Protein AF-A0AAV2B392-F1 (afdb_monomer)

Solvent-accessible surface area (backbone atoms only — not comparable to full-atom values): 10094 Å² total; per-residue (Å²): 134,86,80,81,65,95,73,84,57,87,88,79,49,92,81,76,78,82,70,70,43,61,74,59,62,64,94,69,47,50,81,73,65,43,85,80,68,90,78,83,74,73,86,60,65,37,68,42,51,32,56,88,44,67,8,27,30,32,34,44,21,44,73,47,69,46,100,88,68,52,75,42,79,40,32,38,34,47,72,41,60,88,79,27,23,37,10,37,80,78,75,41,67,31,43,69,46,77,12,46,47,47,91,55,29,72,81,33,52,72,46,34,63,33,76,74,65,49,100,86,48,63,71,65,54,73,67,55,52,51,55,45,52,75,56,19,82,59,53,72,92,67,75,71,72,78,79,72,74,75,73,93,71,75,80,78,78,84,80,129

Foldseek 3Di:
DDPPDPPPDPPPDPVVPAEPAQPVEDPPVCVAQNDDDSPDDDPDAFKAQDLVSQQQKIKGWDWDQDPVRDTGIYIHMYGDDHQWGQALLVRDTDHLQAHQGSVCSVVSPVLRVQVPPDDPGDSDDPVSVVVSQVRRNNDDPPDPPPPPDPPPDPDDDDDD

Organism: NCBI:txid280406

Radius of gyrat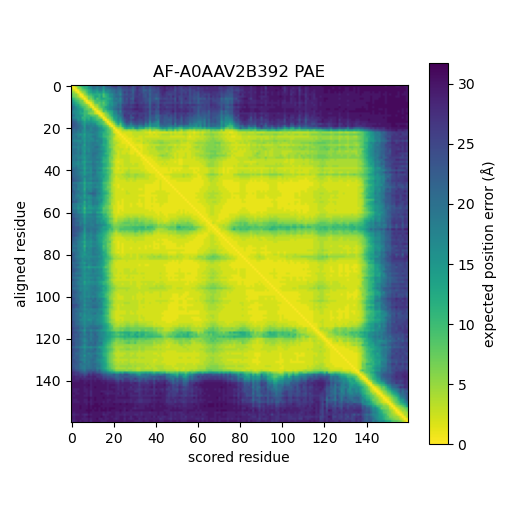ion: 20.26 Å; Cα contacts (8 Å, |Δi|>4): 218; chains: 1; bounding box: 54×61×40 Å

Secondary structure (DSSP, 8-state):
-----TTS-TTS-TT--S-SSTT-PPTTTHHHH-SPP------SSEEEE-GGGTTSEEEEEEEEEPTTS-EEEEEEEEEPPTTEEEETTTTEEEETTTSPPGGGGGGGGGGGGGTSS-TT--S--HHHHHHHHHH-TT-----PPP-PPPP--PPPPPP-

Nearest PDB structures (foldseek):
  4m03-assembly1_A-2  TM=5.269E-01  e=1.936E+00  Staphylococcus aureus subsp. aureus NCTC 8325
  3bfk-assembly2_B  TM=4.677E-01  e=1.306E+00  Plasmodium falciparum 3D7
  7y1c-assembly1_Y  TM=5.660E-01  e=5.535E+00  Klebsiella phage Kp9
  8i4m-assembly1_D  TM=5.700E-01  e=3.986E+00  Prochlorococcus phage P-SCSP1u

Mean predicted aligned error: 11.77 Å

Structure (mmCIF, N/CA/C/O backbone):
data_AF-A0AAV2B392-F1
#
_entry.id   AF-A0AAV2B392-F1
#
loop_
_atom_site.group_PDB
_atom_site.id
_atom_site.type_symbol
_atom_site.label_atom_id
_atom_site.label_alt_id
_atom_site.label_comp_id
_atom_site.label_asym_id
_atom_site.label_entity_id
_atom_site.label_seq_id
_atom_site.pdbx_PDB_ins_code
_atom_site.Cartn_x
_atom_site.Cartn_y
_atom_site.Cartn_z
_atom_site.occupancy
_atom_site.B_iso_or_equiv
_atom_site.auth_seq_id
_atom_site.auth_comp_id
_atom_site.auth_asym_id
_atom_site.auth_atom_id
_atom_site.pdbx_PDB_model_num
ATOM 1 N N . MET A 1 1 ? 22.225 -15.043 20.108 1.00 35.84 1 MET A N 1
ATOM 2 C CA . MET A 1 1 ? 22.487 -15.921 18.951 1.00 35.84 1 MET A CA 1
ATOM 3 C C . MET A 1 1 ? 22.452 -15.028 17.728 1.00 35.84 1 MET A C 1
ATOM 5 O O . MET A 1 1 ? 21.390 -14.537 17.383 1.00 35.84 1 MET A O 1
ATOM 9 N N . VAL A 1 2 ? 23.623 -14.676 17.201 1.00 38.44 2 VAL A N 1
ATOM 10 C CA . VAL A 1 2 ? 23.759 -13.767 16.055 1.00 38.44 2 VAL A CA 1
ATOM 11 C C . VAL A 1 2 ? 23.316 -14.545 14.821 1.00 38.44 2 VAL A C 1
ATOM 13 O O . VAL A 1 2 ? 23.961 -15.525 14.459 1.00 38.44 2 VAL A O 1
ATOM 16 N N . SER A 1 3 ? 22.187 -14.160 14.226 1.00 40.28 3 SER A N 1
ATOM 17 C CA . SER A 1 3 ? 21.763 -14.710 12.940 1.00 40.28 3 SER A CA 1
ATOM 18 C C . SER A 1 3 ? 22.701 -14.154 11.872 1.00 40.28 3 SER A C 1
ATOM 20 O O . SER A 1 3 ? 22.656 -12.973 11.524 1.00 40.28 3 SER A O 1
ATOM 22 N N . SER A 1 4 ? 23.634 -14.988 11.427 1.00 44.91 4 SER A N 1
ATOM 23 C CA . SER A 1 4 ? 24.522 -14.717 10.305 1.00 44.91 4 SER A CA 1
ATOM 24 C C . SER A 1 4 ? 23.687 -14.633 9.026 1.00 44.91 4 SER A C 1
ATOM 26 O O . SER A 1 4 ? 23.294 -15.657 8.467 1.00 44.91 4 SER A O 1
ATOM 28 N N . HIS A 1 5 ? 23.393 -13.414 8.577 1.00 56.97 5 HIS A N 1
ATOM 29 C CA . HIS A 1 5 ? 22.707 -13.184 7.311 1.00 56.97 5 HIS A CA 1
ATOM 30 C C . HIS A 1 5 ? 23.675 -13.460 6.144 1.00 56.97 5 HIS A C 1
ATOM 32 O O . HIS A 1 5 ? 24.751 -12.860 6.093 1.00 56.97 5 HIS A O 1
ATOM 38 N N . PRO A 1 6 ? 23.325 -14.336 5.185 1.00 48.88 6 PRO A N 1
ATOM 39 C CA . PRO A 1 6 ? 24.245 -14.789 4.139 1.00 48.88 6 PRO A CA 1
ATOM 40 C C . PRO A 1 6 ? 24.540 -13.770 3.018 1.00 48.88 6 PRO A C 1
ATOM 42 O O . PRO A 1 6 ? 25.244 -14.123 2.079 1.00 48.88 6 PRO A O 1
ATOM 45 N N . CYS A 1 7 ? 24.061 -12.521 3.094 1.00 54.53 7 CYS A N 1
ATOM 46 C CA . CYS A 1 7 ? 24.313 -11.495 2.064 1.00 54.53 7 CYS A CA 1
ATOM 47 C C . CYS A 1 7 ? 25.076 -10.250 2.578 1.00 54.53 7 CYS A C 1
ATOM 49 O O . CYS A 1 7 ? 25.013 -9.197 1.950 1.00 54.53 7 CYS A O 1
ATOM 51 N N . SER A 1 8 ? 25.824 -10.336 3.687 1.00 53.12 8 SER A N 1
ATOM 52 C CA . SER A 1 8 ? 26.602 -9.181 4.183 1.00 53.12 8 SER A CA 1
ATOM 53 C C . SER A 1 8 ? 27.866 -8.864 3.363 1.00 53.12 8 SER A C 1
ATOM 55 O O . SER A 1 8 ? 28.439 -7.792 3.548 1.00 53.12 8 SER A O 1
ATOM 57 N N . ASP A 1 9 ? 28.308 -9.755 2.467 1.00 49.66 9 ASP A N 1
ATOM 58 C CA . ASP A 1 9 ? 29.516 -9.553 1.658 1.00 49.66 9 ASP A CA 1
ATOM 59 C C . ASP A 1 9 ? 29.212 -9.659 0.155 1.00 49.66 9 ASP A C 1
ATOM 61 O O . ASP A 1 9 ? 28.998 -10.739 -0.399 1.00 49.66 9 ASP A O 1
ATOM 65 N N . ARG A 1 10 ? 29.198 -8.499 -0.513 1.00 52.97 10 ARG A N 1
ATOM 66 C CA . ARG A 1 10 ? 28.953 -8.358 -1.958 1.00 52.97 10 ARG A CA 1
ATOM 67 C C . ARG A 1 10 ? 30.084 -8.911 -2.831 1.00 52.97 10 ARG A C 1
ATOM 69 O O . ARG A 1 10 ? 29.907 -8.984 -4.042 1.00 52.97 10 ARG A O 1
ATOM 76 N N . SER A 1 11 ? 31.228 -9.276 -2.253 1.00 52.81 11 SER A N 1
ATOM 77 C CA . SER A 1 11 ? 32.405 -9.719 -3.007 1.00 52.81 11 SER A CA 1
ATOM 78 C C . SER A 1 11 ? 32.416 -11.230 -3.294 1.00 52.81 11 SER A C 1
ATOM 80 O O . SER A 1 11 ? 33.125 -11.679 -4.191 1.00 52.81 11 SER A O 1
ATOM 82 N N . LEU A 1 12 ? 31.628 -12.035 -2.564 1.00 53.19 12 LEU A N 1
ATOM 83 C CA . LEU A 1 12 ? 31.823 -13.494 -2.517 1.00 53.19 12 LEU A CA 1
ATOM 84 C C . LEU A 1 12 ? 30.704 -14.351 -3.129 1.00 53.19 12 LEU A C 1
ATOM 86 O O . LEU A 1 12 ? 30.876 -15.568 -3.201 1.00 53.19 12 LEU A O 1
ATOM 90 N N . ASN A 1 13 ? 29.579 -13.784 -3.585 1.00 48.34 13 ASN A N 1
ATOM 91 C CA . ASN A 1 13 ? 28.510 -14.601 -4.171 1.00 48.34 13 ASN A CA 1
ATOM 92 C C . ASN A 1 13 ? 27.731 -13.889 -5.300 1.00 48.34 13 ASN A C 1
ATOM 94 O O . ASN A 1 13 ? 26.877 -13.047 -5.009 1.00 48.34 13 ASN A O 1
ATOM 98 N N . PRO A 1 14 ? 27.953 -14.245 -6.584 1.00 50.75 14 PRO A N 1
ATOM 99 C CA . PRO A 1 14 ? 27.217 -13.669 -7.714 1.00 50.75 14 PRO A CA 1
ATOM 100 C C . PRO A 1 14 ? 25.726 -14.061 -7.731 1.00 50.75 14 PRO A C 1
ATOM 102 O O . PRO A 1 14 ? 24.977 -13.580 -8.571 1.00 50.75 14 PRO A O 1
ATOM 105 N N . PHE A 1 15 ? 25.268 -14.898 -6.790 1.00 47.56 15 PHE A N 1
ATOM 106 C CA . PHE A 1 15 ? 23.858 -15.259 -6.627 1.00 47.56 15 PHE A CA 1
ATOM 107 C C . PHE A 1 15 ? 23.066 -14.369 -5.631 1.00 47.56 15 PHE A C 1
ATOM 109 O O . PHE A 1 15 ? 21.850 -14.518 -5.567 1.00 47.56 15 PHE A O 1
ATOM 116 N N . CYS A 1 16 ? 23.667 -13.409 -4.897 1.00 53.59 16 CYS A N 1
ATOM 117 C CA . CYS A 1 16 ? 22.912 -12.399 -4.098 1.00 53.59 16 CYS A CA 1
ATOM 118 C C . CYS A 1 16 ? 22.484 -11.181 -4.960 1.00 53.59 16 CYS A C 1
ATOM 120 O O . CYS A 1 16 ? 22.471 -10.049 -4.474 1.00 53.59 16 CYS A O 1
ATOM 122 N N . GLN A 1 17 ? 22.180 -11.362 -6.252 1.00 51.84 17 GLN A N 1
ATOM 123 C CA . GLN A 1 17 ? 22.000 -10.231 -7.176 1.00 51.84 17 GLN A CA 1
ATOM 124 C C . GLN A 1 17 ? 20.569 -9.688 -7.305 1.00 51.84 17 GLN A C 1
ATOM 126 O O . GLN A 1 17 ? 20.397 -8.642 -7.917 1.00 51.84 17 GLN A O 1
ATOM 131 N N . SER A 1 18 ? 19.584 -10.273 -6.620 1.00 53.09 18 SER A N 1
ATOM 132 C CA . SER A 1 18 ? 18.212 -9.750 -6.586 1.00 53.09 18 SER A CA 1
ATOM 133 C C . SER A 1 18 ? 17.618 -9.853 -5.197 1.00 53.09 18 SER A C 1
ATOM 135 O O . SER A 1 18 ? 17.112 -10.914 -4.870 1.00 53.09 18 SER A O 1
ATOM 137 N N . LYS A 1 19 ? 17.717 -8.792 -4.384 1.00 51.41 19 LYS A N 1
ATOM 138 C CA . LYS A 1 19 ? 16.802 -8.397 -3.281 1.00 51.41 19 LYS A CA 1
ATOM 139 C C . LYS A 1 19 ? 17.373 -7.134 -2.632 1.00 51.41 19 LYS A C 1
ATOM 141 O O . LYS A 1 19 ? 17.971 -7.203 -1.562 1.00 51.41 19 LYS A O 1
ATOM 146 N N . ARG A 1 20 ? 17.281 -5.969 -3.274 1.00 60.00 20 ARG A N 1
ATOM 147 C CA . ARG A 1 20 ? 17.678 -4.735 -2.573 1.00 60.00 20 ARG A CA 1
ATOM 148 C C . ARG A 1 20 ? 16.515 -4.273 -1.686 1.00 60.00 20 ARG A C 1
ATOM 150 O O . ARG A 1 20 ? 15.473 -3.935 -2.224 1.00 60.00 20 ARG A O 1
ATOM 157 N N . ALA A 1 21 ? 16.741 -4.277 -0.366 1.00 71.44 21 ALA A N 1
ATOM 158 C CA . ALA A 1 21 ? 15.901 -3.774 0.734 1.00 71.44 21 ALA A CA 1
ATOM 159 C C . ALA A 1 21 ? 14.660 -4.574 1.190 1.00 71.44 21 ALA A C 1
ATOM 161 O O . ALA A 1 21 ? 13.877 -4.079 2.008 1.00 71.44 21 ALA A O 1
ATOM 162 N N . ALA A 1 22 ? 14.476 -5.825 0.754 1.00 83.31 22 ALA A N 1
ATOM 163 C CA . ALA A 1 22 ? 13.409 -6.665 1.301 1.00 83.31 22 ALA A CA 1
ATOM 164 C C . ALA A 1 22 ? 13.651 -6.924 2.801 1.00 83.31 22 ALA A C 1
ATOM 166 O O . ALA A 1 22 ? 14.589 -7.623 3.172 1.00 83.31 22 ALA A O 1
ATOM 167 N N . TYR A 1 23 ? 12.780 -6.365 3.641 1.00 91.19 23 TYR A N 1
ATOM 168 C CA . TYR A 1 23 ? 12.846 -6.402 5.108 1.00 91.19 23 TYR A CA 1
ATOM 169 C C . TYR A 1 23 ? 14.095 -5.743 5.726 1.00 91.19 23 TYR A C 1
ATOM 171 O O . TYR A 1 23 ? 14.398 -5.985 6.891 1.00 91.19 23 TYR A O 1
ATOM 179 N N . GLU A 1 24 ? 14.784 -4.861 4.994 1.00 91.44 24 GLU A N 1
ATOM 180 C CA . GLU A 1 24 ? 15.773 -3.946 5.585 1.00 91.44 24 GLU A CA 1
ATOM 181 C C . GLU A 1 24 ? 15.031 -2.793 6.284 1.00 91.44 24 GLU A C 1
ATOM 183 O O . GLU A 1 24 ? 14.801 -1.732 5.705 1.00 91.44 24 GLU A O 1
ATOM 188 N N . LEU A 1 25 ? 14.581 -3.034 7.517 1.00 91.56 25 LEU A N 1
ATOM 189 C CA . LEU A 1 25 ? 13.868 -2.050 8.336 1.00 91.56 25 LEU A CA 1
ATOM 190 C C . LEU A 1 25 ? 14.845 -1.191 9.166 1.00 91.56 25 LEU A C 1
ATOM 192 O O . LEU A 1 25 ? 15.986 -1.603 9.380 1.00 91.56 25 LEU A O 1
ATOM 196 N N . PRO A 1 26 ? 14.424 -0.005 9.652 1.00 91.06 26 PRO A N 1
ATOM 197 C CA . PRO A 1 26 ? 15.242 0.809 10.550 1.00 91.06 26 PRO A CA 1
ATOM 198 C C . PRO A 1 26 ? 15.617 0.073 11.842 1.00 91.06 26 PRO A C 1
ATOM 200 O O . PRO A 1 26 ? 14.830 -0.726 12.353 1.00 91.06 26 PRO A O 1
ATOM 203 N N . ASP A 1 27 ? 16.772 0.410 12.418 1.00 91.06 27 ASP A N 1
ATOM 204 C CA . ASP A 1 27 ? 17.210 -0.149 13.700 1.00 91.06 27 ASP A CA 1
ATOM 205 C C . ASP A 1 27 ? 16.144 0.049 14.791 1.00 91.06 27 ASP A C 1
ATOM 207 O O . ASP A 1 27 ? 15.671 1.163 15.036 1.00 91.06 27 ASP A O 1
ATOM 211 N N . GLY A 1 28 ? 15.778 -1.041 15.469 1.00 88.69 28 GLY A N 1
ATOM 212 C CA . GLY A 1 28 ? 14.771 -1.031 16.528 1.00 88.69 28 GLY A CA 1
ATOM 213 C C . GLY A 1 28 ? 13.325 -1.092 16.032 1.00 88.69 28 GLY A C 1
ATOM 214 O O . GLY A 1 28 ? 12.413 -0.927 16.845 1.00 88.69 28 GLY A O 1
ATOM 215 N N . ALA A 1 29 ? 13.088 -1.354 14.742 1.00 91.38 29 ALA A N 1
ATOM 216 C CA . ALA A 1 29 ? 11.758 -1.613 14.193 1.00 91.38 29 ALA A CA 1
ATOM 217 C C . ALA A 1 29 ? 10.983 -2.673 14.994 1.00 91.38 29 ALA A C 1
ATOM 219 O O . ALA A 1 29 ? 9.783 -2.524 15.227 1.00 91.38 29 ALA A O 1
ATOM 220 N N . GLU A 1 30 ? 11.673 -3.696 15.499 1.00 90.12 30 GLU A N 1
ATOM 221 C CA . GLU A 1 30 ? 11.106 -4.800 16.278 1.00 90.12 30 GLU A CA 1
ATOM 222 C C . GLU A 1 30 ? 10.447 -4.333 17.584 1.00 90.12 30 GLU A C 1
ATOM 224 O O . GLU A 1 30 ? 9.584 -5.026 18.122 1.00 90.12 30 GLU A O 1
ATOM 229 N N . LEU A 1 31 ? 10.806 -3.148 18.094 1.00 91.50 31 LEU A N 1
ATOM 230 C CA . LEU A 1 31 ? 10.152 -2.543 19.260 1.00 91.50 31 LEU A CA 1
ATOM 231 C C . LEU A 1 31 ? 8.716 -2.097 18.957 1.00 91.50 31 LEU A C 1
ATOM 233 O O . LEU A 1 31 ? 7.913 -1.965 19.879 1.00 91.50 31 LEU A O 1
ATOM 237 N N . ILE A 1 32 ? 8.404 -1.843 17.685 1.00 91.06 32 ILE A N 1
ATOM 238 C CA . ILE A 1 32 ? 7.090 -1.390 17.219 1.00 91.06 32 ILE A CA 1
ATOM 239 C C . ILE A 1 32 ? 6.330 -2.548 16.572 1.00 91.06 32 ILE A C 1
ATOM 241 O O . ILE A 1 32 ? 5.165 -2.767 16.903 1.00 91.06 32 ILE A O 1
ATOM 245 N N . VAL A 1 33 ? 6.981 -3.288 15.668 1.00 92.81 33 VAL A N 1
ATOM 246 C CA . VAL A 1 33 ? 6.326 -4.336 14.863 1.00 92.81 33 VAL A CA 1
ATOM 247 C C . VAL A 1 33 ? 6.441 -5.740 15.464 1.00 92.81 33 VAL A C 1
ATOM 249 O O . VAL A 1 33 ? 5.804 -6.680 14.995 1.00 92.81 33 VAL A O 1
ATOM 252 N N . GLY A 1 34 ? 7.250 -5.912 16.511 1.00 92.62 34 GLY A N 1
ATOM 253 C CA . GLY A 1 34 ? 7.511 -7.219 17.104 1.00 92.62 34 GLY A CA 1
ATOM 254 C C . GLY A 1 34 ? 8.361 -8.122 16.207 1.00 92.62 34 GLY A C 1
ATOM 255 O O . GLY A 1 34 ? 9.244 -7.669 15.479 1.00 92.62 34 GLY A O 1
ATOM 256 N N . ALA A 1 35 ? 8.125 -9.432 16.300 1.00 92.25 35 ALA A N 1
ATOM 257 C CA . ALA A 1 35 ? 8.844 -10.422 15.506 1.00 92.25 35 ALA A CA 1
ATOM 258 C C . ALA A 1 35 ? 8.358 -10.413 14.048 1.00 92.25 35 ALA A C 1
ATOM 260 O O . ALA A 1 35 ? 7.200 -10.725 13.780 1.00 92.25 35 ALA A O 1
ATOM 261 N N . VAL A 1 36 ? 9.267 -10.113 13.119 1.00 93.62 36 VAL A N 1
ATOM 262 C CA . VAL A 1 36 ? 8.958 -9.978 11.690 1.00 93.62 36 VAL A CA 1
ATOM 263 C C . VAL A 1 36 ? 8.966 -11.329 10.974 1.00 93.62 36 VAL A C 1
ATOM 265 O O . VAL A 1 36 ? 9.935 -12.088 11.052 1.00 93.62 36 VAL A O 1
ATOM 268 N N . ARG A 1 37 ? 7.904 -11.610 10.215 1.00 93.25 37 ARG A N 1
ATOM 269 C CA . ARG A 1 37 ? 7.817 -12.725 9.261 1.00 93.25 37 ARG A CA 1
ATOM 270 C C . ARG A 1 37 ? 8.296 -12.281 7.884 1.00 93.25 37 ARG A C 1
ATOM 272 O O . ARG A 1 37 ? 7.765 -11.332 7.329 1.00 93.25 37 ARG A O 1
ATOM 279 N N . THR A 1 38 ? 9.273 -12.972 7.304 1.00 93.75 38 THR A N 1
ATOM 280 C CA . THR A 1 38 ? 9.893 -12.581 6.023 1.00 93.75 38 THR A CA 1
ATOM 281 C C . THR A 1 38 ? 9.381 -13.394 4.829 1.00 93.75 38 THR A C 1
ATOM 283 O O . THR A 1 38 ? 10.150 -13.841 3.978 1.00 93.75 38 THR A O 1
ATOM 286 N N . THR A 1 39 ? 8.069 -13.633 4.784 1.00 93.00 39 THR A N 1
ATOM 287 C CA . THR A 1 39 ? 7.424 -14.549 3.826 1.00 93.00 39 THR A CA 1
ATOM 288 C C . THR A 1 39 ? 6.840 -13.862 2.594 1.00 93.00 39 THR A C 1
ATOM 290 O O . THR A 1 39 ? 6.559 -14.550 1.613 1.00 93.00 39 THR A O 1
ATOM 293 N N . PHE A 1 40 ? 6.665 -12.537 2.604 1.00 95.00 40 PHE A N 1
ATOM 294 C CA . PHE A 1 40 ? 6.117 -11.812 1.460 1.00 95.00 40 PHE A CA 1
ATOM 295 C C . PHE A 1 40 ? 7.106 -11.757 0.290 1.00 95.00 40 PHE A C 1
ATOM 297 O O . PHE A 1 40 ? 8.305 -11.506 0.467 1.00 95.00 40 PHE A O 1
ATOM 304 N N . VAL A 1 41 ? 6.573 -11.934 -0.920 1.00 93.38 41 VAL A N 1
ATOM 305 C CA . VAL A 1 41 ? 7.304 -11.810 -2.181 1.00 93.38 41 VAL A CA 1
ATOM 306 C C . VAL A 1 41 ? 6.472 -10.996 -3.167 1.00 93.38 41 VAL A C 1
ATOM 308 O O . VAL A 1 41 ? 5.296 -11.286 -3.385 1.00 93.38 41 VAL A O 1
ATOM 311 N N . CYS A 1 42 ? 7.099 -9.996 -3.785 1.00 94.38 42 CYS A N 1
ATOM 312 C CA . CYS A 1 42 ? 6.501 -9.235 -4.875 1.00 94.38 42 CYS A CA 1
ATOM 313 C C . CYS A 1 42 ? 6.221 -10.123 -6.093 1.00 94.38 42 CYS A C 1
ATOM 315 O O . CYS A 1 42 ? 7.148 -10.656 -6.699 1.00 94.38 42 CYS A O 1
ATOM 317 N N . ASN A 1 43 ? 4.947 -10.229 -6.472 1.00 91.25 43 ASN A N 1
ATOM 318 C CA . ASN A 1 43 ? 4.528 -10.907 -7.703 1.00 91.25 43 ASN A CA 1
ATOM 319 C C . ASN A 1 43 ? 4.198 -9.918 -8.826 1.00 91.25 43 ASN A C 1
ATOM 321 O O . ASN A 1 43 ? 4.482 -10.191 -9.986 1.00 91.25 43 ASN A O 1
ATOM 325 N N . ASN A 1 44 ? 3.622 -8.769 -8.471 1.00 93.62 44 ASN A N 1
ATOM 326 C CA . ASN A 1 44 ? 3.221 -7.709 -9.390 1.00 93.62 44 ASN A CA 1
ATOM 327 C C . ASN A 1 44 ? 3.672 -6.358 -8.831 1.00 93.62 44 ASN A C 1
ATOM 329 O O . ASN A 1 44 ? 3.981 -6.242 -7.643 1.00 93.62 44 ASN A O 1
ATOM 333 N N . GLU A 1 45 ? 3.677 -5.330 -9.675 1.00 95.06 45 GLU A N 1
ATOM 334 C CA . GLU A 1 45 ? 3.934 -3.964 -9.220 1.00 95.06 45 GLU A CA 1
ATOM 335 C C . GLU A 1 45 ? 2.846 -3.476 -8.256 1.00 95.06 45 GLU A C 1
ATOM 337 O O . GLU A 1 45 ? 1.701 -3.927 -8.314 1.00 95.06 45 GLU A O 1
ATOM 342 N N . GLY A 1 46 ? 3.202 -2.560 -7.356 1.00 96.94 46 GLY A N 1
ATOM 343 C CA . GLY A 1 46 ? 2.253 -1.927 -6.442 1.00 96.94 46 GLY A CA 1
ATOM 344 C C . GLY A 1 46 ? 2.704 -1.903 -4.986 1.00 96.94 46 GLY A C 1
ATOM 345 O O . GLY A 1 46 ? 3.857 -2.166 -4.656 1.00 96.94 46 GLY A O 1
ATOM 346 N N . TYR A 1 47 ? 1.763 -1.563 -4.116 1.00 98.12 47 TYR A N 1
ATOM 347 C CA . TYR A 1 47 ? 1.915 -1.392 -2.683 1.00 98.12 47 TYR A CA 1
ATOM 348 C C . TYR A 1 47 ? 1.047 -2.432 -1.978 1.00 98.12 47 TYR A C 1
ATOM 350 O O . TYR A 1 47 ? -0.153 -2.541 -2.246 1.00 98.12 47 TYR A O 1
ATOM 358 N N . TYR A 1 48 ? 1.652 -3.190 -1.071 1.00 98.44 48 TYR A N 1
ATOM 359 C CA . TYR A 1 48 ? 1.035 -4.370 -0.476 1.00 98.44 48 TYR A CA 1
ATOM 360 C C . TYR A 1 48 ? 1.150 -4.343 1.042 1.00 98.44 48 TYR A C 1
ATOM 362 O O . TYR A 1 48 ? 2.252 -4.298 1.588 1.00 98.44 48 TYR A O 1
ATOM 370 N N . ALA A 1 49 ? 0.011 -4.410 1.723 1.00 98.56 49 ALA A N 1
ATOM 371 C CA . ALA A 1 49 ? -0.063 -4.645 3.156 1.00 98.56 49 ALA A CA 1
ATOM 372 C C . ALA A 1 49 ? 0.472 -6.046 3.484 1.00 98.56 49 ALA A C 1
ATOM 374 O O . ALA A 1 49 ? 0.007 -7.035 2.910 1.00 98.56 49 ALA A O 1
ATOM 375 N N . ASP A 1 50 ? 1.407 -6.150 4.428 1.00 98.31 50 ASP A N 1
ATOM 376 C CA . ASP A 1 50 ? 1.893 -7.448 4.892 1.0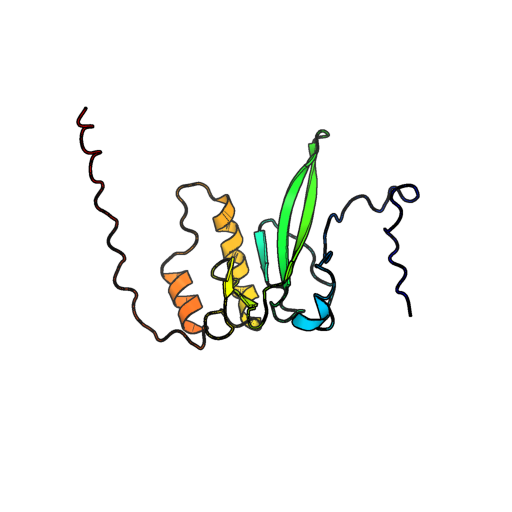0 98.31 50 ASP A CA 1
ATOM 377 C C . ASP A 1 50 ? 0.955 -8.008 5.970 1.00 98.31 50 ASP A C 1
ATOM 379 O O . ASP A 1 50 ? 1.069 -7.693 7.158 1.00 98.31 50 ASP A O 1
ATOM 383 N N . ILE A 1 51 ? -0.003 -8.832 5.541 1.00 97.94 51 ILE A N 1
ATOM 384 C CA . ILE A 1 51 ? -1.023 -9.424 6.419 1.00 97.94 51 ILE A CA 1
ATOM 385 C C . ILE A 1 51 ? -0.387 -10.321 7.495 1.00 97.94 51 ILE A C 1
ATOM 387 O O . ILE A 1 51 ? -0.855 -10.336 8.633 1.00 97.94 51 ILE A O 1
ATOM 391 N N . GLU A 1 52 ? 0.714 -11.010 7.180 1.00 96.94 52 GLU A N 1
ATOM 392 C CA . GLU A 1 52 ? 1.431 -11.882 8.123 1.00 96.94 52 GLU A CA 1
ATOM 393 C C . GLU A 1 52 ? 2.158 -11.089 9.222 1.00 96.94 52 GLU A C 1
ATOM 395 O O . GLU A 1 52 ? 2.443 -11.632 10.291 1.00 96.94 52 GLU A O 1
ATOM 400 N N . ASN A 1 53 ? 2.415 -9.800 8.983 1.00 97.12 53 ASN A N 1
ATOM 401 C CA . ASN A 1 53 ? 2.971 -8.849 9.947 1.00 97.12 53 ASN A CA 1
ATOM 402 C C . ASN A 1 53 ? 1.928 -7.825 10.427 1.00 97.12 53 ASN A C 1
ATOM 404 O O . ASN A 1 53 ? 2.254 -6.667 10.699 1.00 97.12 53 ASN A O 1
ATOM 408 N N . ASN A 1 54 ? 0.657 -8.236 10.519 1.00 96.94 54 ASN A N 1
ATOM 409 C CA . ASN A 1 54 ? -0.456 -7.421 11.021 1.00 96.94 54 ASN A CA 1
ATOM 410 C C . ASN A 1 54 ? -0.601 -6.060 10.313 1.00 96.94 54 ASN A C 1
ATOM 412 O O . ASN A 1 54 ? -1.082 -5.095 10.910 1.00 96.94 54 ASN A O 1
ATOM 416 N N . CYS A 1 55 ? -0.164 -5.966 9.054 1.00 98.31 55 CYS A N 1
ATOM 417 C CA . CYS A 1 55 ? -0.143 -4.745 8.254 1.00 98.31 55 CYS A CA 1
ATOM 418 C C . CYS A 1 55 ? 0.673 -3.603 8.889 1.00 98.31 55 CYS A C 1
ATOM 420 O O . CYS A 1 55 ? 0.580 -2.460 8.452 1.00 98.31 55 CYS A O 1
ATOM 422 N N . GLN A 1 56 ? 1.495 -3.888 9.904 1.00 97.81 56 GLN A N 1
ATOM 423 C CA . GLN A 1 56 ? 2.450 -2.927 10.463 1.00 97.81 56 GLN A CA 1
ATOM 424 C C . GLN A 1 56 ? 3.661 -2.748 9.542 1.00 97.81 56 GLN A C 1
ATOM 426 O O . GLN A 1 56 ? 4.372 -1.751 9.641 1.00 97.81 56 GLN A O 1
ATOM 431 N N . ILE A 1 57 ? 3.868 -3.702 8.632 1.00 98.19 57 ILE A N 1
ATOM 432 C CA . ILE A 1 57 ? 4.811 -3.636 7.522 1.00 98.19 57 ILE A CA 1
ATOM 433 C C . ILE A 1 57 ? 4.015 -3.588 6.216 1.00 98.19 57 ILE A C 1
ATOM 435 O O . ILE A 1 57 ? 2.945 -4.189 6.092 1.00 98.19 57 ILE A O 1
ATOM 439 N N . PHE A 1 58 ? 4.546 -2.872 5.234 1.00 98.44 58 PHE A N 1
ATOM 440 C CA . PHE A 1 58 ? 4.069 -2.912 3.861 1.00 98.44 58 PHE A CA 1
ATOM 441 C C . PHE A 1 58 ? 5.238 -2.986 2.889 1.00 98.44 58 PHE A C 1
ATOM 443 O O . PHE A 1 58 ? 6.380 -2.649 3.221 1.00 98.44 58 PHE A O 1
ATOM 450 N N . HIS A 1 59 ? 4.938 -3.426 1.675 1.00 98.06 59 HIS A N 1
ATOM 451 C CA . HIS A 1 59 ? 5.918 -3.612 0.622 1.00 98.06 59 HIS A CA 1
ATOM 452 C C . HIS A 1 59 ? 5.596 -2.744 -0.577 1.00 98.06 59 HIS A C 1
ATOM 454 O O . HIS A 1 59 ? 4.438 -2.625 -0.967 1.00 98.06 59 HIS A O 1
ATOM 460 N N . VAL A 1 60 ? 6.635 -2.180 -1.178 1.00 97.19 60 VAL A N 1
ATOM 461 C CA . VAL A 1 60 ? 6.569 -1.567 -2.501 1.00 97.19 60 VAL A CA 1
ATOM 462 C C . VAL A 1 60 ? 7.254 -2.510 -3.475 1.00 97.19 60 VAL A C 1
ATOM 464 O O . VAL A 1 60 ? 8.387 -2.931 -3.241 1.00 97.19 60 VAL A O 1
ATOM 467 N N . CYS A 1 61 ? 6.554 -2.839 -4.551 1.00 96.62 61 CYS A N 1
ATOM 468 C CA . CYS A 1 61 ? 6.995 -3.718 -5.618 1.00 96.62 61 CYS A CA 1
ATOM 469 C C . CYS A 1 61 ? 7.100 -2.921 -6.916 1.00 96.62 61 CYS A C 1
ATOM 471 O O . CYS A 1 61 ? 6.138 -2.262 -7.316 1.00 96.62 61 CYS A O 1
ATOM 473 N N . HIS A 1 62 ? 8.248 -2.990 -7.585 1.00 94.19 62 HIS A N 1
ATOM 474 C CA . HIS A 1 62 ? 8.472 -2.295 -8.853 1.00 94.19 62 HIS A CA 1
ATOM 475 C C . HIS A 1 62 ? 9.329 -3.137 -9.788 1.00 94.19 62 HIS A C 1
ATOM 477 O O . HIS A 1 62 ? 10.335 -3.710 -9.371 1.00 94.19 62 HIS A O 1
ATOM 483 N N . THR A 1 63 ? 8.957 -3.174 -11.062 1.00 93.69 63 THR A N 1
ATOM 484 C CA . THR A 1 63 ? 9.733 -3.833 -12.104 1.00 93.69 63 THR A CA 1
ATOM 485 C C . THR A 1 63 ? 10.763 -2.856 -12.653 1.00 93.69 63 THR A C 1
ATOM 487 O O . THR A 1 63 ? 10.439 -1.938 -13.403 1.00 93.69 63 THR A O 1
ATOM 490 N N . ALA A 1 64 ? 12.028 -3.070 -12.309 1.00 90.75 64 ALA A N 1
ATOM 491 C CA . ALA A 1 64 ? 13.126 -2.327 -12.900 1.00 90.75 64 ALA A CA 1
ATOM 492 C C . ALA A 1 64 ? 13.608 -3.028 -14.169 1.00 90.75 64 ALA A C 1
ATOM 494 O O . ALA A 1 64 ? 13.853 -4.234 -14.166 1.00 90.75 64 ALA A O 1
ATOM 495 N N . VAL A 1 65 ? 13.786 -2.263 -15.243 1.00 92.00 65 VAL A N 1
ATOM 496 C CA . VAL A 1 65 ? 14.408 -2.750 -16.476 1.00 92.00 65 VAL A CA 1
ATOM 497 C C . VAL A 1 65 ? 15.854 -2.278 -16.501 1.00 92.00 65 VAL A C 1
ATOM 499 O O . VAL A 1 65 ? 16.131 -1.077 -16.471 1.00 92.00 65 VAL A O 1
ATOM 502 N N . HIS A 1 66 ? 16.778 -3.231 -16.528 1.00 88.50 66 HIS A N 1
ATOM 503 C CA . HIS A 1 66 ? 18.212 -2.969 -16.577 1.00 88.50 66 HIS A CA 1
ATOM 504 C C . HIS A 1 66 ? 18.658 -2.535 -17.977 1.00 88.50 66 HIS A C 1
ATOM 506 O O . HIS A 1 66 ? 17.937 -2.677 -18.965 1.00 88.50 66 HIS A O 1
ATOM 512 N N . ALA A 1 67 ? 19.880 -2.006 -18.079 1.00 91.06 67 ALA A N 1
ATOM 513 C CA . ALA A 1 67 ? 20.440 -1.538 -19.352 1.00 91.06 67 ALA A CA 1
ATOM 514 C C . ALA A 1 67 ? 20.600 -2.654 -20.405 1.00 91.06 67 ALA A C 1
ATOM 516 O O . ALA A 1 67 ? 20.672 -2.368 -21.597 1.00 91.06 67 ALA A O 1
ATOM 517 N N . ASP A 1 68 ? 20.649 -3.913 -19.970 1.00 93.12 68 ASP A N 1
ATOM 518 C CA . ASP A 1 68 ? 20.686 -5.109 -20.816 1.00 93.12 68 ASP A CA 1
ATOM 519 C C . ASP A 1 68 ? 19.287 -5.591 -21.259 1.00 93.12 68 ASP A C 1
ATOM 521 O O . ASP A 1 68 ? 19.178 -6.572 -21.994 1.00 93.12 68 ASP A O 1
ATOM 525 N N . GLY A 1 69 ? 18.218 -4.895 -20.853 1.00 90.56 69 GLY A N 1
ATOM 526 C CA . GLY A 1 69 ? 16.831 -5.224 -21.183 1.00 90.56 69 GLY A CA 1
ATOM 527 C C . GLY A 1 69 ? 16.202 -6.291 -20.285 1.00 90.56 69 GLY A C 1
ATOM 528 O O . GLY A 1 69 ? 15.050 -6.662 -20.514 1.00 90.56 69 GLY A O 1
ATOM 529 N N . ILE A 1 70 ? 16.913 -6.781 -19.265 1.00 91.69 70 ILE A N 1
ATOM 530 C CA . ILE A 1 70 ? 16.365 -7.738 -18.302 1.00 91.69 70 ILE A CA 1
ATOM 531 C C . ILE A 1 70 ? 15.466 -6.992 -17.313 1.00 91.69 70 ILE A C 1
ATOM 533 O O . ILE A 1 70 ? 15.872 -6.004 -16.700 1.00 91.69 70 ILE A O 1
ATOM 537 N N . ALA A 1 71 ? 14.235 -7.478 -17.157 1.00 90.94 71 ALA A N 1
ATOM 538 C CA . ALA A 1 71 ? 13.303 -6.992 -16.150 1.00 90.94 71 ALA A CA 1
ATOM 539 C C . ALA A 1 71 ? 13.492 -7.758 -14.834 1.00 90.94 71 ALA A C 1
ATOM 541 O O . ALA A 1 71 ? 13.531 -8.988 -14.820 1.00 90.94 71 ALA A O 1
ATOM 542 N N . GLU A 1 72 ? 13.570 -7.028 -13.727 1.00 91.00 72 GLU A N 1
ATOM 543 C CA . GLU A 1 72 ? 13.702 -7.565 -12.376 1.00 91.00 72 GLU A CA 1
ATOM 544 C C . GLU A 1 72 ? 12.638 -6.952 -11.461 1.00 91.00 72 GLU A C 1
ATOM 546 O O . GLU A 1 72 ? 12.505 -5.731 -11.377 1.00 91.00 72 GLU A O 1
ATOM 551 N N . MET A 1 73 ? 11.910 -7.801 -10.733 1.00 92.25 73 MET A N 1
ATOM 552 C CA . MET A 1 73 ? 10.986 -7.355 -9.693 1.00 92.25 73 MET A CA 1
ATOM 553 C C . MET A 1 73 ? 11.763 -6.999 -8.421 1.00 92.25 73 MET A C 1
ATOM 555 O O . MET A 1 73 ? 12.364 -7.863 -7.782 1.00 92.25 73 MET A O 1
ATOM 559 N N . GLN A 1 74 ? 11.734 -5.726 -8.041 1.00 93.00 74 GLN A N 1
ATOM 560 C CA . GLN A 1 74 ? 12.338 -5.211 -6.817 1.00 93.00 74 GLN A CA 1
ATOM 561 C C . GLN A 1 74 ? 11.294 -5.091 -5.704 1.00 93.00 74 GLN A C 1
ATOM 563 O O . GLN A 1 74 ? 10.126 -4.806 -5.965 1.00 93.00 74 GLN A O 1
ATOM 568 N N . GLN A 1 75 ? 11.736 -5.302 -4.462 1.00 94.56 75 GLN A N 1
ATOM 569 C CA . GLN A 1 75 ? 10.908 -5.270 -3.259 1.00 94.56 75 GLN A CA 1
ATOM 570 C C . GLN A 1 75 ? 11.572 -4.405 -2.191 1.00 94.56 75 GLN A C 1
ATOM 572 O O . GLN A 1 75 ? 12.663 -4.736 -1.730 1.00 94.56 75 GLN A O 1
ATOM 577 N N . TRP A 1 76 ? 10.865 -3.380 -1.724 1.00 95.88 76 TRP A N 1
ATOM 578 C CA . TRP A 1 76 ? 11.240 -2.599 -0.544 1.00 95.88 76 TRP A CA 1
ATOM 579 C C . TRP A 1 76 ? 10.219 -2.821 0.557 1.00 95.88 76 TRP A C 1
ATOM 581 O O . TRP A 1 76 ? 9.020 -2.818 0.285 1.00 95.88 76 TRP A O 1
ATOM 591 N N . SER A 1 77 ? 10.680 -2.992 1.792 1.00 96.31 77 SER A N 1
ATOM 592 C CA . SER A 1 77 ? 9.802 -3.101 2.958 1.00 96.31 77 SER A CA 1
ATOM 593 C C . SER A 1 77 ? 9.881 -1.843 3.810 1.00 96.31 77 SER A C 1
ATOM 595 O O . SER A 1 77 ? 10.962 -1.316 4.055 1.00 96.31 77 SER A O 1
ATOM 597 N N . PHE A 1 78 ? 8.735 -1.407 4.311 1.00 97.06 78 PHE A N 1
ATOM 598 C CA . PHE A 1 78 ? 8.604 -0.253 5.189 1.00 97.06 78 PHE A CA 1
ATOM 599 C C . PHE A 1 78 ? 7.733 -0.624 6.381 1.00 97.06 78 PHE A C 1
ATOM 601 O O . PHE A 1 78 ? 6.844 -1.463 6.257 1.00 97.06 78 PHE A O 1
ATOM 608 N N . MET A 1 79 ? 7.959 0.022 7.522 1.00 96.75 79 MET A N 1
ATOM 609 C CA . MET A 1 79 ? 7.076 -0.097 8.680 1.00 96.75 79 MET A CA 1
ATOM 610 C C . MET A 1 79 ? 6.233 1.164 8.851 1.00 96.75 79 MET A C 1
ATOM 612 O O . MET A 1 79 ? 6.700 2.278 8.605 1.00 96.75 79 MET A O 1
ATOM 616 N N . CYS A 1 80 ? 5.002 0.984 9.310 1.00 97.81 80 CYS A N 1
ATOM 617 C CA . CYS A 1 80 ? 4.178 2.072 9.802 1.00 97.81 80 CYS A CA 1
ATOM 618 C C . CYS A 1 80 ? 4.631 2.505 11.206 1.00 97.81 80 CYS A C 1
ATOM 620 O O . CYS A 1 80 ? 5.268 1.754 11.947 1.00 97.81 80 CYS A O 1
ATOM 622 N N . GLY A 1 81 ? 4.335 3.756 11.562 1.00 95.62 81 GLY A N 1
ATOM 623 C CA . GLY A 1 81 ? 4.676 4.308 12.871 1.00 95.62 81 GLY A CA 1
ATOM 624 C C . GLY A 1 81 ? 3.865 3.680 14.006 1.00 95.62 81 GLY A C 1
ATOM 625 O O . GLY A 1 81 ? 2.918 2.921 13.785 1.00 95.62 81 GLY A O 1
ATOM 626 N N . ASN A 1 82 ? 4.212 4.039 15.244 1.00 94.12 82 ASN A N 1
ATOM 627 C CA . ASN A 1 82 ? 3.502 3.543 16.419 1.00 94.12 82 ASN A CA 1
ATOM 628 C C . ASN A 1 82 ? 1.987 3.788 16.305 1.00 94.12 82 ASN A C 1
ATOM 630 O O . ASN A 1 82 ? 1.560 4.883 15.945 1.00 94.12 82 ASN A O 1
ATOM 634 N N . GLN A 1 83 ? 1.200 2.769 16.652 1.00 92.94 83 GLN A N 1
ATOM 635 C CA . GLN A 1 83 ? -0.267 2.767 16.612 1.00 92.94 83 GLN A CA 1
ATOM 636 C C . GLN A 1 83 ? -0.900 2.933 15.217 1.00 92.94 83 GLN A C 1
ATOM 638 O O . GLN A 1 83 ? -2.078 3.268 15.114 1.00 92.94 83 GLN A O 1
ATOM 643 N N . THR A 1 84 ? -0.147 2.675 14.146 1.00 96.94 84 THR A N 1
ATOM 644 C CA . THR A 1 84 ? -0.664 2.744 12.774 1.00 96.94 84 THR A CA 1
ATOM 645 C C . THR A 1 84 ? -0.420 1.449 12.010 1.00 96.94 84 THR A C 1
ATOM 647 O O . THR A 1 84 ? 0.511 0.702 12.308 1.00 96.94 84 THR A O 1
ATOM 650 N N . VAL A 1 85 ? -1.262 1.197 11.013 1.00 97.88 85 VAL A N 1
ATOM 651 C CA . VAL A 1 85 ? -1.156 0.079 10.071 1.00 97.88 85 VAL A CA 1
ATOM 652 C C . VAL A 1 85 ? -1.323 0.586 8.652 1.00 97.88 85 VAL A C 1
ATOM 654 O O . VAL A 1 85 ? -1.944 1.624 8.414 1.00 97.88 85 VAL A O 1
ATOM 657 N N . PHE A 1 86 ? -0.763 -0.142 7.696 1.00 98.62 86 PHE A N 1
ATOM 658 C CA . PHE A 1 86 ? -0.906 0.171 6.291 1.00 98.62 86 PHE A CA 1
ATOM 659 C C . PHE A 1 86 ? -2.336 -0.11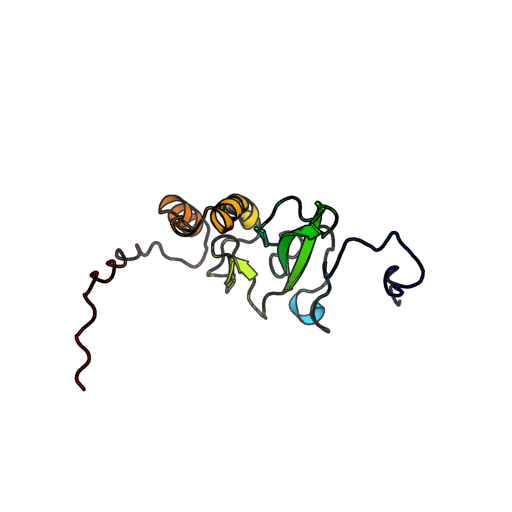9 5.842 1.00 98.62 86 PHE A C 1
ATOM 661 O O . PHE A 1 86 ? -2.791 -1.264 5.820 1.00 98.62 86 PHE A O 1
ATOM 668 N N . ASN A 1 87 ? -3.046 0.941 5.479 1.00 98.06 87 ASN A N 1
ATOM 669 C CA . ASN A 1 87 ? -4.378 0.869 4.926 1.00 98.06 87 ASN A CA 1
ATOM 670 C C . ASN A 1 87 ? -4.276 0.604 3.428 1.00 98.06 87 ASN A C 1
ATOM 672 O O . ASN A 1 87 ? -3.995 1.507 2.637 1.00 98.06 87 ASN A O 1
ATOM 676 N N . GLN A 1 88 ? -4.528 -0.645 3.043 1.00 97.88 88 GLN A N 1
ATOM 677 C CA . GLN A 1 88 ? -4.450 -1.059 1.649 1.00 97.88 88 GLN A CA 1
ATOM 678 C C . GLN A 1 88 ? -5.420 -0.297 0.741 1.00 97.88 88 GLN A C 1
ATOM 680 O O . GLN A 1 88 ? -5.119 -0.109 -0.434 1.00 97.88 88 GLN A O 1
ATOM 685 N N . PHE A 1 89 ? -6.562 0.154 1.272 1.00 97.50 89 PHE A N 1
ATOM 686 C CA . PHE A 1 89 ? -7.503 0.959 0.504 1.00 97.50 89 PHE A CA 1
ATOM 687 C C . PHE A 1 89 ? -6.893 2.309 0.130 1.00 97.50 89 PHE A C 1
ATOM 689 O O . PHE A 1 89 ? -6.952 2.668 -1.031 1.00 97.50 89 PHE A O 1
ATOM 696 N N . SER A 1 90 ? -6.277 3.041 1.062 1.00 96.25 90 SER A N 1
ATOM 697 C CA . SER A 1 90 ? -5.758 4.393 0.791 1.00 96.25 90 SER A CA 1
ATOM 698 C C . SER A 1 90 ? -4.278 4.450 0.402 1.00 96.25 90 SER A C 1
ATOM 700 O O . SER A 1 90 ? -3.784 5.534 0.098 1.00 96.25 90 SER A O 1
ATOM 702 N N . PHE A 1 91 ? -3.563 3.321 0.437 1.00 97.44 91 PHE A N 1
ATOM 703 C CA . PHE A 1 91 ? -2.109 3.226 0.250 1.00 97.44 91 PHE A CA 1
ATOM 704 C C . PHE A 1 91 ? -1.284 4.070 1.236 1.00 97.44 91 PHE A C 1
ATOM 706 O O . PHE A 1 91 ? -0.213 4.579 0.907 1.00 97.44 91 PHE A O 1
ATOM 713 N N . THR A 1 92 ? -1.772 4.229 2.467 1.00 97.44 92 THR A N 1
ATOM 714 C CA . THR A 1 92 ? -1.119 5.039 3.508 1.00 97.44 92 THR A CA 1
ATOM 715 C C . THR A 1 92 ? -1.141 4.331 4.853 1.00 97.44 92 THR A C 1
ATOM 717 O O . THR A 1 92 ? -2.045 3.549 5.127 1.00 97.44 92 THR A O 1
ATOM 720 N N . CYS A 1 93 ? -0.211 4.660 5.750 1.00 98.31 93 CYS A N 1
ATOM 721 C CA . CYS A 1 93 ? -0.361 4.292 7.158 1.00 98.31 93 CYS A CA 1
ATOM 722 C C . CYS A 1 93 ? -1.476 5.135 7.800 1.00 98.31 93 CYS A C 1
ATOM 724 O O . CYS A 1 93 ? -1.449 6.363 7.701 1.00 98.31 93 CYS A O 1
ATOM 726 N N . SER A 1 94 ? -2.437 4.495 8.461 1.00 97.06 94 SER A N 1
ATOM 727 C CA . SER A 1 94 ? -3.501 5.150 9.235 1.00 97.06 94 SER A CA 1
ATOM 728 C C . SER A 1 94 ? -3.663 4.484 10.599 1.00 97.06 94 SER A C 1
ATOM 730 O O . SER A 1 94 ? -3.096 3.418 10.846 1.00 97.06 94 SER A O 1
ATOM 732 N N . SER A 1 95 ? -4.417 5.108 11.504 1.00 95.88 95 SER A N 1
ATOM 733 C CA . SER A 1 95 ? -4.790 4.468 12.768 1.00 95.88 95 SER A CA 1
ATOM 734 C C . SER A 1 95 ? -5.621 3.206 12.513 1.00 95.88 95 SER A C 1
ATOM 736 O O . SER A 1 95 ? -6.197 3.024 11.434 1.00 95.88 95 SER A O 1
ATOM 738 N N . TYR A 1 96 ? -5.673 2.317 13.506 1.00 92.75 96 TYR A N 1
ATOM 739 C CA . TYR A 1 96 ? -6.416 1.060 13.401 1.00 92.75 96 TYR A CA 1
ATOM 740 C C . TYR A 1 96 ? -7.915 1.280 13.153 1.00 92.75 96 TYR A C 1
ATOM 742 O O . TYR A 1 96 ? -8.534 0.485 12.451 1.00 92.75 96 TYR A O 1
ATOM 750 N N . GLU A 1 97 ? -8.497 2.347 13.707 1.00 92.62 97 GLU A N 1
ATOM 751 C CA . GLU A 1 97 ? -9.912 2.686 13.535 1.00 92.62 97 GLU A CA 1
ATOM 752 C C . GLU A 1 97 ? -10.258 3.244 12.144 1.00 92.62 97 GLU A C 1
ATOM 754 O O . GLU A 1 97 ? -11.385 3.052 11.680 1.00 92.62 97 GLU A O 1
ATOM 759 N N . ASP A 1 98 ? -9.291 3.871 11.467 1.00 94.19 98 ASP A N 1
ATOM 760 C CA . ASP A 1 98 ? -9.468 4.484 10.144 1.00 94.19 98 ASP A CA 1
ATOM 761 C C . ASP A 1 98 ? -8.995 3.579 8.992 1.00 94.19 98 ASP A C 1
ATOM 763 O O . ASP A 1 98 ? -9.295 3.835 7.820 1.00 94.19 98 ASP A O 1
ATOM 767 N N . ALA A 1 99 ? -8.257 2.511 9.305 1.00 96.19 99 ALA A N 1
ATOM 768 C CA . ALA A 1 99 ? -7.797 1.526 8.336 1.00 96.19 99 ALA A CA 1
ATOM 769 C C . ALA A 1 99 ? -8.896 0.518 7.969 1.00 96.19 99 ALA A C 1
ATOM 771 O O . ALA A 1 99 ? -9.752 0.165 8.785 1.00 96.19 99 ALA A O 1
ATOM 772 N N . VAL A 1 100 ? -8.847 -0.027 6.748 1.00 97.19 100 VAL A N 1
ATOM 773 C CA . VAL A 1 100 ? -9.510 -1.319 6.509 1.00 97.19 100 VAL A CA 1
ATOM 774 C C . VAL A 1 100 ? -8.858 -2.380 7.412 1.00 97.19 100 VAL A C 1
ATOM 776 O O . VAL A 1 100 ? -7.639 -2.332 7.607 1.00 97.19 100 VAL A O 1
ATOM 779 N N . PRO A 1 101 ? -9.620 -3.328 7.990 1.00 96.69 101 PRO A N 1
ATOM 780 C CA . PRO A 1 101 ? -9.045 -4.367 8.836 1.00 96.69 101 PRO A CA 1
ATOM 781 C C . PRO A 1 101 ? -7.945 -5.127 8.097 1.00 96.69 101 PRO A C 1
ATOM 783 O O . PRO A 1 101 ? -8.129 -5.503 6.942 1.00 96.69 101 PRO A O 1
ATOM 786 N N . CYS A 1 102 ? -6.827 -5.407 8.772 1.00 97.19 102 CYS A N 1
ATOM 787 C CA . CYS A 1 102 ? -5.662 -6.008 8.118 1.00 97.19 102 CYS A CA 1
ATOM 788 C C . CYS A 1 102 ? -5.981 -7.333 7.396 1.00 97.19 102 CYS A C 1
ATOM 790 O O . CYS A 1 102 ? -5.515 -7.566 6.284 1.00 97.19 102 CYS A O 1
ATOM 792 N N . GLY A 1 103 ? -6.842 -8.173 7.982 1.00 97.06 103 GLY A N 1
ATOM 793 C CA . GLY A 1 103 ? -7.284 -9.422 7.349 1.00 97.06 103 GLY A CA 1
ATOM 794 C C . GLY A 1 103 ? -8.091 -9.225 6.058 1.00 97.06 103 GLY A C 1
ATOM 795 O O . GLY A 1 103 ? -8.127 -10.128 5.231 1.00 97.06 103 GLY A O 1
ATOM 796 N N . SER A 1 104 ? -8.696 -8.051 5.864 1.00 96.81 104 SER A N 1
ATOM 797 C CA . SER A 1 104 ? -9.424 -7.664 4.649 1.00 96.81 104 SER A CA 1
ATOM 798 C C . SER A 1 104 ? -8.563 -6.870 3.667 1.00 96.81 104 SER A C 1
ATOM 800 O O . SER A 1 104 ? -9.022 -6.569 2.571 1.00 96.81 104 SER A O 1
ATOM 802 N N . SER A 1 105 ? -7.315 -6.524 4.010 1.00 97.88 105 SER A N 1
ATOM 803 C CA . SER A 1 105 ? -6.434 -5.759 3.119 1.00 97.88 105 SER A CA 1
ATOM 804 C C . SER A 1 105 ? -6.268 -6.434 1.757 1.00 97.88 105 SER A C 1
ATOM 806 O O . SER A 1 105 ? -6.301 -5.756 0.735 1.00 97.88 105 SER A O 1
ATOM 808 N N . GLY A 1 106 ? -6.172 -7.767 1.721 1.00 97.50 106 GLY A N 1
ATOM 809 C CA . GLY A 1 106 ? -6.037 -8.528 0.474 1.00 97.50 106 GLY A CA 1
ATOM 810 C C . GLY A 1 106 ? -7.163 -8.272 -0.534 1.00 97.50 106 GLY A C 1
ATOM 811 O O . GLY A 1 106 ? -6.907 -8.238 -1.738 1.00 97.50 106 GLY A O 1
ATOM 812 N N . ASP A 1 107 ? -8.377 -7.979 -0.055 1.00 97.69 107 ASP A N 1
ATOM 813 C CA . ASP A 1 107 ? -9.537 -7.677 -0.902 1.00 97.69 107 ASP A CA 1
ATOM 814 C C . ASP A 1 107 ? -9.372 -6.366 -1.685 1.00 97.69 107 ASP A C 1
ATOM 816 O O . ASP A 1 107 ? -10.104 -6.127 -2.641 1.00 97.69 107 ASP A O 1
ATOM 820 N N . PHE A 1 108 ? -8.407 -5.519 -1.306 1.00 97.94 108 PHE A N 1
ATOM 821 C CA . PHE A 1 108 ? -8.113 -4.225 -1.923 1.00 97.94 108 PHE A CA 1
ATOM 822 C C . PHE A 1 108 ? -6.841 -4.229 -2.786 1.00 97.94 108 PHE A C 1
ATOM 824 O O . PHE A 1 108 ? -6.513 -3.199 -3.372 1.00 97.94 108 PHE A O 1
ATOM 831 N N . PHE A 1 109 ? -6.138 -5.361 -2.936 1.00 97.62 109 PHE A N 1
ATOM 832 C CA . PHE A 1 109 ? -4.909 -5.427 -3.749 1.00 97.62 109 PHE A CA 1
ATOM 833 C C . PHE A 1 109 ? -5.124 -5.082 -5.227 1.00 97.62 109 PHE A C 1
ATOM 835 O O . PHE A 1 109 ? -4.198 -4.574 -5.855 1.00 97.62 109 PHE A O 1
ATOM 842 N N . TYR A 1 110 ? -6.332 -5.279 -5.769 1.00 96.00 110 TYR A N 1
ATOM 843 C CA . TYR A 1 110 ? -6.671 -4.896 -7.149 1.00 96.00 110 TYR A CA 1
ATOM 844 C C . TYR A 1 110 ? -6.543 -3.384 -7.401 1.00 96.00 110 TYR A C 1
ATOM 846 O O . TYR A 1 110 ? -6.390 -2.961 -8.541 1.00 96.00 110 TYR A O 1
ATOM 854 N N . LEU A 1 111 ? -6.575 -2.548 -6.354 1.00 96.75 111 LEU A N 1
ATOM 855 C CA . LEU A 1 111 ? -6.401 -1.102 -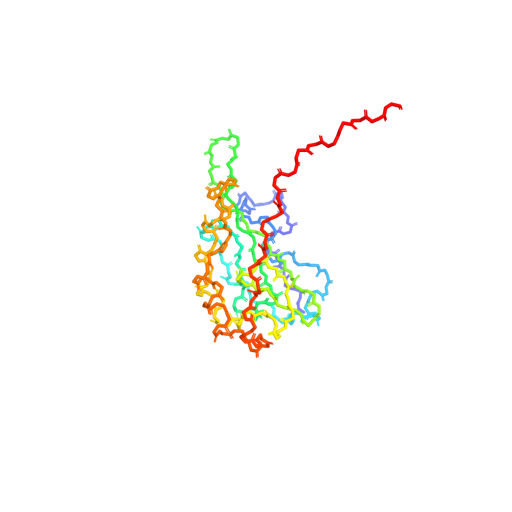6.500 1.00 96.75 111 LEU A CA 1
ATOM 856 C C . LEU A 1 111 ? -4.996 -0.728 -6.990 1.00 96.75 111 LEU A C 1
ATOM 858 O O . LEU A 1 111 ? -4.809 0.379 -7.492 1.00 96.75 111 LEU A O 1
ATOM 862 N N . ASN A 1 112 ? -4.015 -1.628 -6.864 1.00 96.75 112 ASN A N 1
ATOM 863 C CA . ASN A 1 112 ? -2.668 -1.409 -7.387 1.00 96.75 112 ASN A CA 1
ATOM 864 C C . ASN A 1 112 ? -2.660 -1.195 -8.904 1.00 96.75 112 ASN A C 1
ATOM 866 O O . ASN A 1 112 ? -1.870 -0.390 -9.396 1.00 96.75 112 ASN A O 1
ATOM 870 N N . ASP A 1 113 ? -3.589 -1.819 -9.632 1.00 94.12 113 ASP A N 1
ATOM 871 C CA . ASP A 1 113 ? -3.709 -1.660 -11.084 1.00 94.12 113 ASP A CA 1
ATOM 872 C C . ASP A 1 113 ? -4.044 -0.207 -11.471 1.00 94.12 113 ASP A C 1
ATOM 874 O O . ASP A 1 113 ? -3.650 0.270 -12.537 1.00 94.12 113 ASP A O 1
ATOM 878 N N . ASN A 1 114 ? -4.701 0.543 -10.576 1.00 94.38 114 ASN A N 1
ATOM 879 C CA . ASN A 1 114 ? -5.038 1.949 -10.800 1.00 94.38 114 ASN A CA 1
ATOM 880 C C . ASN A 1 114 ? -3.828 2.884 -10.643 1.00 94.38 114 ASN A C 1
ATOM 882 O O . ASN A 1 114 ? -3.866 4.002 -11.157 1.00 94.38 114 ASN A O 1
ATOM 886 N N . LEU A 1 115 ? -2.752 2.459 -9.964 1.00 91.19 115 LEU A N 1
ATOM 887 C CA . LEU A 1 115 ? -1.580 3.306 -9.697 1.00 91.19 115 LEU A CA 1
ATOM 888 C C . LEU A 1 115 ? -0.807 3.664 -10.973 1.00 91.19 115 LEU A C 1
ATOM 890 O O . LEU A 1 115 ? -0.246 4.755 -11.074 1.00 91.19 115 LEU A O 1
ATOM 894 N N . HIS A 1 116 ? -0.808 2.765 -11.960 1.00 85.44 116 HIS A N 1
ATOM 895 C CA . HIS A 1 116 ? -0.069 2.920 -13.217 1.00 85.44 116 HIS A CA 1
ATOM 896 C C . HIS A 1 116 ? -0.983 3.060 -14.443 1.00 85.44 116 HIS A C 1
ATOM 898 O O . HIS A 1 116 ? -0.507 3.088 -15.577 1.00 85.44 116 HIS A O 1
ATOM 904 N N . ALA A 1 117 ? -2.295 3.208 -14.239 1.00 88.94 117 ALA A N 1
ATOM 905 C CA . ALA A 1 117 ? -3.280 3.290 -15.318 1.00 88.94 117 ALA A CA 1
ATOM 906 C C . ALA A 1 117 ? -3.296 4.649 -16.062 1.00 88.94 117 ALA A C 1
ATOM 908 O O . ALA A 1 117 ? -4.032 4.827 -17.035 1.00 88.94 117 ALA A O 1
ATOM 909 N N . GLY A 1 118 ? -2.461 5.606 -15.641 1.00 87.00 118 GLY A N 1
ATOM 910 C CA . GLY A 1 118 ? -2.260 6.899 -16.296 1.00 87.00 118 GLY A CA 1
ATOM 911 C C . GLY A 1 118 ? -2.910 8.087 -15.569 1.00 87.00 118 GLY A C 1
ATOM 912 O O . GLY A 1 118 ? -3.629 7.920 -14.588 1.00 87.00 118 GLY A O 1
ATOM 913 N N . PRO A 1 119 ? -2.683 9.325 -16.047 1.00 86.00 119 PRO A N 1
ATOM 914 C CA . PRO A 1 119 ? -2.970 10.554 -15.292 1.00 86.00 119 PRO A CA 1
ATOM 915 C C . PRO A 1 119 ? -4.461 10.888 -15.113 1.00 86.00 119 PRO A C 1
ATOM 917 O O . PRO A 1 119 ? -4.790 11.801 -14.363 1.00 86.00 119 PRO A O 1
ATOM 920 N N . ASN A 1 120 ? -5.360 10.191 -15.815 1.00 88.00 120 ASN A N 1
ATOM 921 C CA . ASN A 1 120 ? -6.807 10.443 -15.787 1.00 88.00 120 ASN A CA 1
ATOM 922 C C . ASN A 1 120 ? -7.600 9.317 -15.107 1.00 88.00 120 ASN A C 1
ATOM 924 O O . ASN A 1 120 ? -8.826 9.285 -15.219 1.00 88.00 120 ASN A O 1
ATOM 928 N N . VAL A 1 121 ? -6.919 8.386 -14.437 1.00 88.06 121 VAL A N 1
ATOM 929 C CA . VAL A 1 121 ? -7.562 7.305 -13.689 1.00 88.06 121 VAL A CA 1
ATOM 930 C C . VAL A 1 121 ? -7.593 7.685 -12.216 1.00 88.06 121 VAL A C 1
ATOM 932 O O . VAL A 1 121 ? -6.576 8.038 -11.625 1.00 88.06 121 VAL A O 1
ATOM 935 N N . PHE A 1 122 ? -8.786 7.665 -11.628 1.00 89.38 122 PHE A N 1
ATOM 936 C CA . PHE A 1 122 ? -8.939 7.867 -10.194 1.00 89.38 122 PHE A CA 1
ATOM 937 C C . PHE A 1 122 ? -8.482 6.611 -9.452 1.00 89.38 122 PHE A C 1
ATOM 939 O O . PHE A 1 122 ? -8.827 5.503 -9.856 1.00 89.38 122 PHE A O 1
ATOM 946 N N . PHE A 1 123 ? -7.763 6.781 -8.340 1.00 87.56 123 PHE A N 1
ATOM 947 C CA . PHE A 1 123 ? -7.326 5.651 -7.511 1.00 87.56 123 PHE A CA 1
ATOM 948 C C . PHE A 1 123 ? -8.501 4.819 -6.980 1.00 87.56 123 PHE A C 1
ATOM 950 O O . PHE A 1 123 ? -8.380 3.600 -6.867 1.00 87.56 123 PHE A O 1
ATOM 957 N N . HIS A 1 124 ? -9.637 5.471 -6.703 1.00 93.94 124 HIS A N 1
ATOM 958 C CA . HIS A 1 124 ? -10.870 4.849 -6.219 1.00 93.94 124 HIS A CA 1
ATOM 959 C C . HIS A 1 124 ? -12.091 5.367 -6.976 1.00 93.94 124 HIS A C 1
ATOM 961 O O . HIS A 1 124 ? -12.156 6.539 -7.357 1.00 93.94 124 HIS A O 1
ATOM 967 N N . ASN A 1 125 ? -13.097 4.510 -7.104 1.00 93.50 125 ASN A N 1
ATOM 968 C CA . ASN A 1 125 ? -14.459 4.863 -7.485 1.00 93.50 125 ASN A CA 1
ATOM 969 C C . ASN A 1 125 ? -15.423 4.757 -6.280 1.00 93.50 125 ASN A C 1
ATOM 971 O O . ASN A 1 125 ? -15.046 4.346 -5.181 1.00 93.50 125 ASN A O 1
ATOM 975 N N . GLU A 1 126 ? -16.691 5.120 -6.483 1.00 93.12 126 GLU A N 1
ATOM 976 C CA . GLU A 1 126 ? -17.718 5.104 -5.428 1.00 93.12 126 GLU A CA 1
ATOM 977 C C . GLU A 1 126 ? -17.951 3.714 -4.819 1.00 93.12 126 GLU A C 1
ATOM 979 O O . GLU A 1 126 ? -18.209 3.596 -3.621 1.00 93.12 126 GLU A O 1
ATOM 984 N N . GLN A 1 127 ? -17.831 2.651 -5.616 1.00 95.19 127 GLN A N 1
ATOM 985 C CA . GLN A 1 127 ? -17.991 1.282 -5.134 1.00 95.19 127 GLN A CA 1
ATOM 986 C C . GLN A 1 127 ? -16.813 0.869 -4.251 1.00 95.19 127 GLN A C 1
ATOM 988 O O . GLN A 1 127 ? -17.021 0.195 -3.246 1.00 95.19 127 GLN A O 1
ATOM 993 N N . ASP A 1 128 ? -15.591 1.285 -4.591 1.00 95.44 128 ASP A N 1
ATOM 994 C CA . ASP A 1 128 ? -14.399 1.010 -3.782 1.00 95.44 128 ASP A CA 1
ATOM 995 C C . ASP A 1 128 ? -14.526 1.686 -2.409 1.00 95.44 128 ASP A C 1
ATOM 997 O O . ASP A 1 128 ? -14.284 1.059 -1.377 1.00 95.44 128 ASP A O 1
ATOM 1001 N N . VAL A 1 129 ? -14.995 2.941 -2.395 1.00 95.19 129 VAL A N 1
ATOM 1002 C CA . VAL A 1 129 ? -15.286 3.693 -1.164 1.00 95.19 129 VAL A CA 1
ATOM 1003 C C . VAL A 1 129 ? -16.366 2.994 -0.339 1.00 95.19 129 VAL A C 1
ATOM 1005 O O . VAL A 1 129 ? -16.208 2.852 0.872 1.00 95.19 129 VAL A O 1
ATOM 1008 N N . ALA A 1 130 ? -17.446 2.530 -0.973 1.00 95.19 130 ALA A N 1
ATOM 1009 C CA . ALA A 1 130 ? -18.514 1.809 -0.285 1.00 95.19 130 ALA A CA 1
ATOM 1010 C C . ALA A 1 130 ? -18.022 0.481 0.317 1.00 95.19 130 ALA A C 1
ATOM 1012 O O . ALA A 1 130 ? -18.385 0.157 1.447 1.00 95.19 130 ALA A O 1
ATOM 1013 N N . ARG A 1 131 ? -17.162 -0.263 -0.395 1.00 95.38 131 ARG A N 1
ATOM 1014 C CA . ARG A 1 131 ? -16.545 -1.500 0.115 1.00 95.38 131 ARG A CA 1
ATOM 1015 C C . ARG A 1 131 ? -15.650 -1.233 1.320 1.00 95.38 131 ARG A C 1
ATOM 1017 O O . ARG A 1 131 ? -15.776 -1.934 2.317 1.00 95.38 131 ARG A O 1
ATOM 1024 N N . ALA A 1 132 ? -14.799 -0.208 1.259 1.00 95.38 132 ALA A N 1
ATOM 1025 C CA . ALA A 1 132 ? -13.962 0.183 2.392 1.00 95.38 132 ALA A CA 1
ATOM 1026 C C . ALA A 1 132 ? -14.813 0.617 3.596 1.00 95.38 132 ALA A C 1
ATOM 1028 O O . ALA A 1 132 ? -14.624 0.120 4.702 1.00 95.38 132 ALA A O 1
ATOM 1029 N N . ALA A 1 133 ? -15.820 1.467 3.376 1.00 93.12 133 ALA A N 1
ATOM 1030 C CA . ALA A 1 133 ? -16.719 1.928 4.433 1.00 93.12 133 ALA A CA 1
ATOM 1031 C C . ALA A 1 133 ? -17.507 0.789 5.103 1.00 93.12 133 ALA A C 1
ATOM 1033 O O . ALA A 1 133 ? -17.831 0.891 6.281 1.00 93.12 133 ALA A O 1
ATOM 1034 N N . ALA A 1 134 ? -17.802 -0.296 4.380 1.00 93.81 134 ALA A N 1
ATOM 1035 C CA . ALA A 1 134 ? -18.492 -1.455 4.939 1.00 93.81 134 ALA A CA 1
ATOM 1036 C C . ALA A 1 134 ? -17.629 -2.273 5.918 1.00 93.81 134 ALA A C 1
ATOM 1038 O O . ALA A 1 134 ? -18.186 -3.007 6.733 1.00 93.81 134 ALA A O 1
ATOM 1039 N N . VAL A 1 135 ? -16.297 -2.165 5.838 1.00 93.88 135 VAL A N 1
ATOM 1040 C CA . VAL A 1 135 ? -15.366 -2.959 6.660 1.00 93.88 135 VAL A CA 1
ATOM 1041 C C . VAL A 1 135 ? -14.579 -2.129 7.675 1.00 93.88 135 VAL A C 1
ATOM 1043 O O . VAL A 1 135 ? -14.096 -2.688 8.656 1.00 93.88 135 VAL A O 1
ATOM 1046 N N . THR A 1 136 ? -14.443 -0.814 7.477 1.00 93.44 136 THR A N 1
ATOM 1047 C CA . THR A 1 136 ? -13.692 0.066 8.387 1.00 93.44 136 THR A CA 1
ATOM 1048 C C . THR A 1 136 ? -14.449 0.287 9.711 1.00 93.44 136 THR A C 1
ATOM 1050 O O . THR A 1 136 ? -15.544 0.853 9.691 1.00 93.44 136 THR A O 1
ATOM 1053 N N . PRO A 1 137 ? -13.881 -0.087 10.877 1.00 78.19 137 PRO A N 1
ATOM 1054 C CA . PRO A 1 137 ? -14.588 -0.067 12.166 1.00 78.19 137 PRO A CA 1
ATOM 1055 C C . PRO A 1 137 ? -14.971 1.326 12.693 1.00 78.19 137 PRO A C 1
ATOM 1057 O O . PRO A 1 137 ? -15.937 1.446 13.444 1.00 78.19 137 PRO A O 1
ATOM 1060 N N . GLY A 1 138 ? -14.208 2.369 12.345 1.00 65.69 138 GLY A N 1
ATOM 1061 C CA . GLY A 1 138 ? -14.342 3.715 12.914 1.00 65.69 138 GLY A CA 1
ATOM 1062 C C . GLY A 1 138 ? -15.059 4.732 12.031 1.00 65.69 138 GLY A C 1
ATOM 1063 O O . GLY A 1 138 ? -15.303 5.853 12.476 1.00 65.69 138 GLY A O 1
ATOM 1064 N N . ARG A 1 139 ? -15.424 4.374 10.795 1.00 59.19 139 ARG A N 1
ATOM 1065 C CA . ARG A 1 139 ? -16.039 5.318 9.862 1.00 59.19 139 ARG A CA 1
ATOM 1066 C C . ARG A 1 139 ? -17.562 5.208 9.974 1.00 59.19 139 ARG A C 1
ATOM 1068 O O . ARG A 1 139 ? -18.136 4.288 9.390 1.00 59.19 139 ARG A O 1
ATOM 1075 N N . PRO A 1 140 ? -18.267 6.113 10.689 1.00 51.50 140 PRO A N 1
ATOM 1076 C CA . PRO A 1 140 ? -19.705 6.209 10.492 1.00 51.50 140 PRO A CA 1
ATOM 1077 C C . PRO A 1 140 ? -19.946 6.403 8.995 1.00 51.50 140 PRO A C 1
ATOM 1079 O O . PRO A 1 140 ? -19.139 7.053 8.324 1.00 51.50 140 PRO A O 1
ATOM 1082 N N . ALA A 1 141 ? -21.040 5.846 8.476 1.00 49.22 141 ALA A N 1
ATOM 1083 C CA . ALA A 1 141 ? -21.531 6.086 7.123 1.00 49.22 141 ALA A CA 1
ATOM 1084 C C . ALA A 1 141 ? -21.929 7.566 6.951 1.00 49.22 141 ALA A C 1
ATOM 1086 O O . ALA A 1 141 ? -23.081 7.915 6.724 1.00 49.22 141 ALA A O 1
ATOM 1087 N N . GLN A 1 142 ? -20.983 8.478 7.130 1.00 48.28 142 GLN A N 1
ATOM 1088 C CA . GLN A 1 142 ? -21.104 9.856 6.743 1.00 48.28 142 GLN A CA 1
ATOM 1089 C C . GLN A 1 142 ? -20.846 9.849 5.253 1.00 48.28 142 GLN A C 1
ATOM 1091 O O . GLN A 1 142 ? -19.706 9.732 4.800 1.00 48.28 142 GLN A O 1
ATOM 1096 N N . GLY A 1 143 ? -21.940 9.919 4.496 1.00 45.97 143 GLY A N 1
ATOM 1097 C CA . GLY A 1 143 ? -21.878 10.353 3.117 1.00 45.97 143 GLY A CA 1
ATOM 1098 C C . GLY A 1 143 ? -21.002 11.594 3.081 1.00 45.97 143 GLY A C 1
ATOM 1099 O O . GLY A 1 143 ? -21.348 12.624 3.660 1.00 45.97 143 GLY A O 1
ATOM 1100 N N . GLN A 1 144 ? -19.832 11.464 2.461 1.00 47.00 144 GLN A N 1
ATOM 1101 C CA . GLN A 1 144 ? -19.036 12.615 2.098 1.00 47.00 144 GLN A CA 1
ATOM 1102 C C . GLN A 1 144 ? -19.983 13.477 1.250 1.00 47.00 144 GLN A C 1
ATOM 1104 O O . GLN A 1 144 ? -20.462 12.979 0.224 1.00 47.00 144 GLN A O 1
ATOM 1109 N N . PRO A 1 145 ? -20.334 14.716 1.645 1.00 49.62 145 PRO A N 1
ATOM 1110 C CA . PRO A 1 145 ? -20.991 15.597 0.696 1.00 49.62 145 PRO A CA 1
ATOM 1111 C C . PRO A 1 145 ? -20.086 15.644 -0.542 1.00 49.62 145 PRO A C 1
ATOM 1113 O O . PRO A 1 145 ? -18.859 15.667 -0.374 1.00 49.62 145 PRO A O 1
ATOM 1116 N N . PRO A 1 146 ? -20.648 15.576 -1.763 1.00 51.25 146 PRO A N 1
ATOM 1117 C CA . PRO A 1 146 ? -19.841 15.561 -2.969 1.00 51.25 146 PRO A CA 1
ATOM 1118 C C . PRO A 1 146 ? -18.881 16.740 -2.884 1.00 51.25 146 PRO A C 1
ATOM 1120 O O . PRO A 1 146 ? -19.311 17.886 -2.729 1.00 51.25 146 PRO A O 1
ATOM 1123 N N . VAL A 1 147 ? -17.578 16.453 -2.904 1.00 58.69 147 VAL A N 1
ATOM 1124 C CA . VAL A 1 147 ? -16.565 17.499 -2.973 1.00 58.69 147 VAL A CA 1
ATOM 1125 C C . VAL A 1 147 ? -16.819 18.187 -4.304 1.00 58.69 147 VAL A C 1
ATOM 1127 O O . VAL A 1 147 ? -16.526 17.634 -5.364 1.00 58.69 147 VAL A O 1
ATOM 1130 N N . ALA A 1 148 ? -17.472 19.349 -4.259 1.00 57.03 148 ALA A N 1
ATOM 1131 C CA . ALA A 1 148 ? -17.740 20.127 -5.451 1.00 57.03 148 ALA A CA 1
ATOM 1132 C C . ALA A 1 148 ? -16.393 20.367 -6.135 1.00 57.03 148 ALA A C 1
ATOM 1134 O O . ALA A 1 148 ? -15.478 20.923 -5.521 1.00 57.03 148 ALA A O 1
ATOM 1135 N N . ARG A 1 149 ? -16.252 19.902 -7.386 1.00 61.44 149 ARG A N 1
ATOM 1136 C CA . ARG A 1 149 ? -15.065 20.201 -8.195 1.00 61.44 149 ARG A CA 1
ATOM 1137 C C . ARG A 1 149 ? -14.869 21.717 -8.129 1.00 61.44 149 ARG A C 1
ATOM 1139 O O . ARG A 1 149 ? -15.841 22.433 -8.392 1.00 61.44 149 ARG A O 1
ATOM 1146 N N . PRO A 1 150 ? -13.673 22.219 -7.772 1.00 61.78 150 PRO A N 1
ATOM 1147 C CA . PRO A 1 150 ? -13.435 23.648 -7.832 1.00 61.78 150 PRO A CA 1
ATOM 1148 C C . PRO A 1 150 ? -13.795 24.110 -9.249 1.00 61.78 150 PRO A C 1
ATOM 1150 O O . PRO A 1 150 ? -13.429 23.428 -10.217 1.00 61.78 150 PRO A O 1
ATOM 1153 N N . PRO A 1 151 ? -14.575 25.197 -9.398 1.00 61.47 151 PRO A N 1
ATOM 1154 C CA . PRO A 1 151 ? -14.882 25.714 -10.716 1.00 61.47 151 PRO A CA 1
ATOM 1155 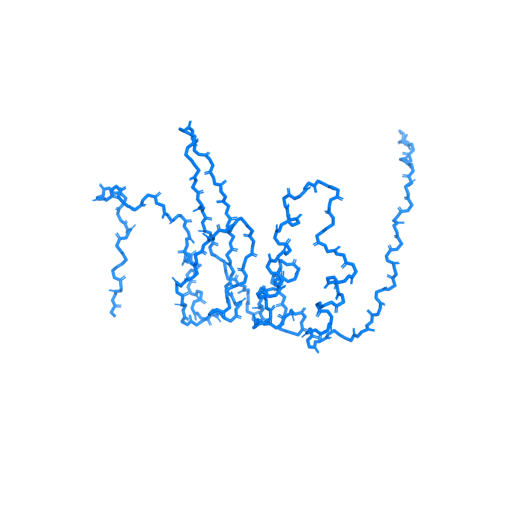C C . PRO A 1 151 ? -13.558 25.949 -11.436 1.00 61.47 151 PRO A C 1
ATOM 1157 O O . PRO A 1 151 ? -12.591 26.414 -10.828 1.00 61.47 151 PRO A O 1
ATOM 1160 N N . VAL A 1 1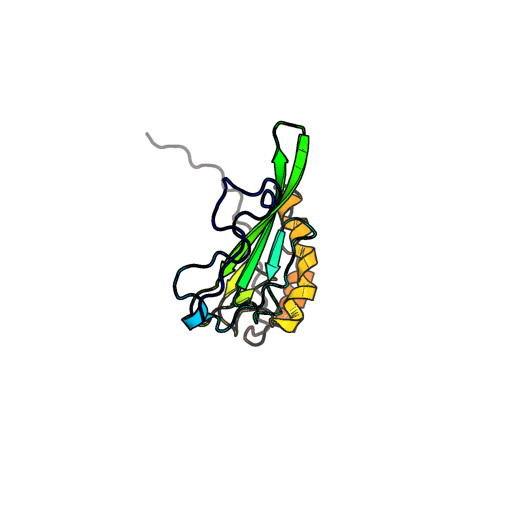52 ? -13.507 25.591 -12.719 1.00 62.56 152 VAL A N 1
ATOM 1161 C CA . VAL A 1 152 ? -12.379 25.892 -13.604 1.00 62.56 152 VAL A CA 1
ATOM 1162 C C . VAL A 1 152 ? -12.332 27.416 -13.752 1.00 62.56 152 VAL A C 1
ATOM 1164 O O . VAL A 1 152 ? -12.893 27.997 -14.674 1.00 62.56 152 VAL A O 1
ATOM 1167 N N . GLY A 1 153 ? -11.765 28.079 -12.747 1.00 57.31 153 GLY A N 1
ATOM 1168 C CA . GLY A 1 153 ? -11.627 29.519 -12.663 1.00 57.31 153 GLY A CA 1
ATOM 1169 C C . GLY A 1 153 ? -10.412 29.931 -13.469 1.00 57.31 153 GLY A C 1
ATOM 1170 O O . GLY A 1 153 ? -9.287 29.550 -13.145 1.00 57.31 153 GLY A O 1
ATOM 1171 N N . GLY A 1 154 ? -10.653 30.686 -14.539 1.00 62.88 154 GLY A N 1
ATOM 1172 C CA . GLY A 1 154 ? -9.607 31.293 -15.348 1.00 62.88 154 GLY A CA 1
ATOM 1173 C C . GLY A 1 154 ? -8.613 32.069 -14.485 1.00 62.88 154 GLY A C 1
ATOM 1174 O O . GLY A 1 154 ? -8.981 32.745 -13.524 1.00 62.88 154 GLY A O 1
ATOM 1175 N N . ARG A 1 155 ? -7.336 31.942 -14.846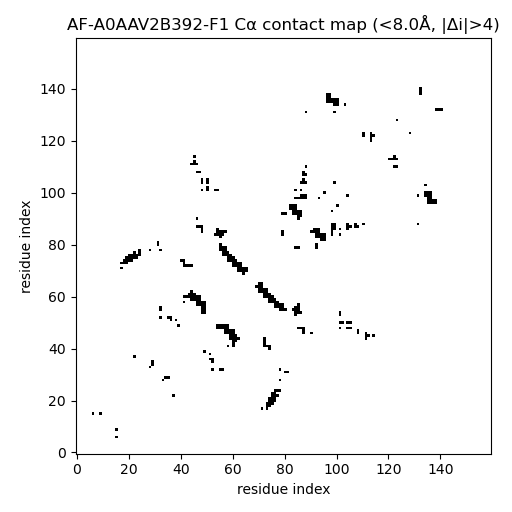 1.00 69.31 155 ARG A N 1
ATOM 1176 C CA . ARG A 1 155 ? -6.200 32.640 -14.241 1.00 69.31 155 ARG A CA 1
ATOM 1177 C C . ARG A 1 155 ? -6.521 34.145 -14.148 1.00 69.31 155 ARG A C 1
ATOM 1179 O O . ARG A 1 155 ? -6.752 34.752 -15.196 1.00 69.31 155 ARG A O 1
ATOM 1186 N N . PRO A 1 156 ? -6.552 34.766 -12.956 1.00 67.38 156 PRO A N 1
ATOM 1187 C CA . PRO A 1 156 ? -6.718 36.211 -12.877 1.00 67.38 156 PRO A CA 1
ATOM 1188 C C . PRO A 1 156 ? -5.508 36.894 -13.539 1.00 67.38 156 PRO A C 1
ATOM 1190 O O . P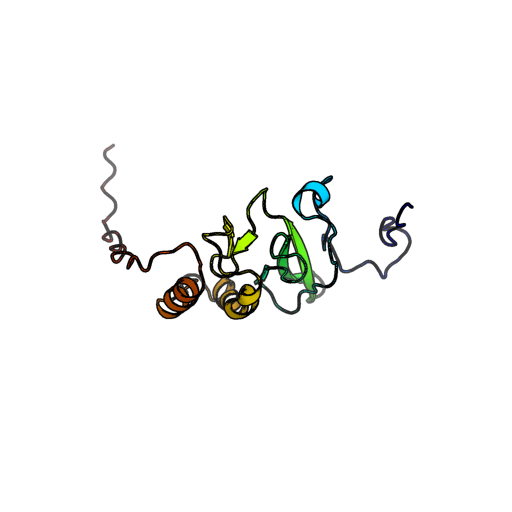RO A 1 156 ? -4.390 36.374 -13.445 1.00 67.38 156 PRO A O 1
ATOM 1193 N N . PRO A 1 157 ? -5.699 38.024 -14.243 1.00 68.88 157 PRO A N 1
ATOM 1194 C CA . PRO A 1 157 ? -4.596 38.701 -14.904 1.00 68.88 157 PRO A CA 1
ATOM 1195 C C . PRO A 1 157 ? -3.612 39.232 -13.859 1.00 68.88 157 PRO A C 1
ATOM 1197 O O . PRO A 1 157 ? -4.009 39.820 -12.851 1.00 68.88 157 PRO A O 1
ATOM 1200 N N . PHE A 1 158 ? -2.320 39.019 -14.119 1.00 62.66 158 PHE A N 1
ATOM 1201 C CA . PHE A 1 158 ? -1.233 39.625 -13.357 1.00 62.66 158 PHE A CA 1
ATOM 1202 C C . PHE A 1 158 ? -1.402 41.149 -13.380 1.00 62.66 158 PHE A C 1
ATOM 1204 O O . PHE A 1 158 ? -1.345 41.765 -14.444 1.00 62.66 158 PHE A O 1
ATOM 1211 N N . ARG A 1 159 ? -1.614 41.759 -12.210 1.00 67.62 159 ARG A N 1
ATOM 1212 C CA . ARG A 1 159 ? -1.374 43.193 -12.034 1.00 67.62 159 ARG A C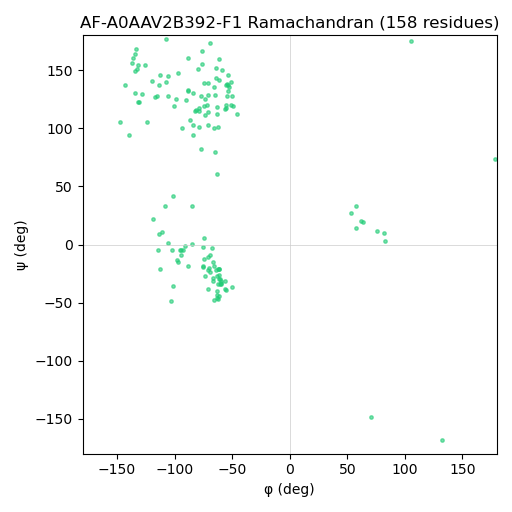A 1
ATOM 1213 C C . ARG A 1 159 ? 0.129 43.381 -11.852 1.00 67.62 159 ARG A C 1
ATOM 1215 O O . ARG A 1 159 ? 0.694 42.800 -10.926 1.00 67.62 159 ARG A O 1
ATOM 1222 N N . GLY A 1 160 ? 0.735 44.114 -12.784 1.00 55.69 160 GLY A N 1
ATOM 1223 C CA . GLY A 1 160 ? 2.086 44.659 -12.644 1.00 55.69 160 GLY A CA 1
ATOM 1224 C C . GLY A 1 160 ? 2.151 45.777 -11.617 1.00 55.69 160 GLY A C 1
ATOM 1225 O O . GLY A 1 160 ? 1.072 46.288 -11.229 1.00 55.69 160 GLY A O 1
#

InterPro domains:
  IPR002557 Chitin binding domain [PF01607] (42-102)
  IPR036508 Chitin binding domain superfamily [SSF57625] (40-104)
  IPR052976 Scoloptoxin-like [PTHR22933] (26-137)

Sequence (160 aa):
MVSSHPCSDRSLNPFCQSKRAAYELPDGAELIVGAVRTTFVCNNEGYYADIENNCQIFHVCHTAVHADGIAEMQQWSFMCGNQTVFNQFSFTCSSYEDAVPCGSSGDFFYLNDNLHAGPNVFFHNEQDVARAAAVTPGRPAQGQPPVARPPVGGRPPFRG

pLDDT: mean 83.31, std 18.32, range [35.84, 98.62]